Protein AF-A0A9X0R2L8-F1 (afdb_monomer)

Solvent-accessible surface area (backbone atoms only — not comparable to full-atom values): 7986 Å² total; per-residue (Å²): 121,70,70,61,58,50,55,51,51,52,55,55,46,61,72,28,56,92,40,60,66,60,30,54,51,52,57,49,47,54,56,50,53,54,50,47,49,53,52,51,38,51,54,36,39,76,73,71,38,51,72,66,57,28,50,48,56,57,49,54,55,56,55,59,58,67,70,64,57,46,90,87,49,98,59,24,70,59,53,36,49,54,43,48,44,56,46,28,55,52,50,36,53,48,30,54,51,50,41,52,49,28,55,75,71,68,42,58,84,52,38,64,62,40,51,50,49,28,51,54,35,48,55,50,35,50,50,51,62,72,47,41,60,62,53,50,54,52,51,50,60,62,59,71,76,105

Secondary structure (DSSP, 8-state):
-HHHHHHHHHHHHHHHTTSHHHHHHHHHHHHHHHHHHHHHHHHHHHTT--HHHHHHHHHHHHHHHHTT--TT-TTHHHHHHHHHHHHHHHHHHHHHHHHHHHHHTT-GGGHHHHHHHHHHHHHHHHHHHHHHHHHHHHHHHHHHT-

Foldseek 3Di:
DVVVLVVLLVLLLVVCVLVVVVSVVSVVVVVLLVVLLVLQLVVCVVVVNPSVNSNVVSVVVVVVLSVQFDVPDPCRNLSNLVSLLVVLVVLLVVLVVVLVVCVVVVVPVSNVSSVVSNVVSVVVSVVSVVCSVVVVVSSVVVVVVD

Mean predicted aligned error: 5.22 Å

InterPro domains:
  IPR009078 Ferritin-like superfamily [SSF47240] (10-138)
  IPR010287 Protein of unknown function DUF892, YciF-like [PF05974] (12-140)
  IPR012347 Ferritin-like [G3DSA:1.20.1260.10] (1-146)

Radius of gyration: 17.07 Å; Cα contacts (8 Å, |Δi|>4): 75; chains: 1; bounding box: 40×19×55 Å

Sequence (146 aa):
MSSRFSRYRDALLGRMEPYPELHARMREEVRRSQTQQARLEALLSSHGTSPSAAKEAVTSVAGKVAGMVHLSASDEVIKNLLAAIGYKAYEVGSYTALITMAKAAGATGDVQALEQSMREEMEMAEWQLEHLPGIVETFLSRSETK

Nearest PDB structures (foldseek):
  3hiu-assembly1_A  TM=8.397E-01  e=1.061E-03  Xanthomonas campestris pv. campestris
  3hiu-assembly2_D  TM=8.055E-01  e=1.003E-03  Xanthomonas campestris pv. campestris
  8cws-assembly1_A  TM=3.617E-01  e=3.470E+00  synthetic construct

pLDDT: mean 86.45, std 11.87, range [44.56, 98.5]

Structure (mmCIF, N/CA/C/O backbone):
data_AF-A0A9X0R2L8-F1
#
_entry.id   AF-A0A9X0R2L8-F1
#
loop_
_atom_site.group_PDB
_atom_site.id
_atom_site.type_symbol
_atom_site.label_atom_id
_atom_site.label_alt_id
_atom_site.label_comp_id
_atom_site.label_asym_id
_atom_site.label_entity_id
_atom_site.label_seq_id
_atom_site.pdbx_PDB_ins_code
_atom_site.Cartn_x
_atom_site.Cartn_y
_atom_site.Cartn_z
_atom_site.occupancy
_atom_site.B_iso_or_equiv
_atom_site.auth_seq_id
_atom_site.auth_comp_id
_atom_site.auth_asym_id
_atom_site.auth_atom_id
_atom_site.pdbx_PDB_model_num
ATOM 1 N N . MET A 1 1 ? -20.327 -4.164 -11.255 1.00 44.56 1 MET A N 1
ATOM 2 C CA . MET A 1 1 ? -19.124 -3.295 -11.341 1.00 44.56 1 MET A CA 1
ATOM 3 C C . MET A 1 1 ? -17.775 -4.033 -11.274 1.00 44.56 1 MET A C 1
ATOM 5 O O . MET A 1 1 ? -16.815 -3.499 -11.810 1.00 44.56 1 MET A O 1
ATOM 9 N N . SER A 1 2 ? -17.688 -5.271 -10.756 1.00 55.03 2 SER A N 1
ATOM 10 C CA . SER A 1 2 ? -16.440 -6.078 -10.690 1.00 55.03 2 SER A CA 1
ATOM 11 C C . SER A 1 2 ? -15.734 -6.336 -12.047 1.00 55.03 2 SER A C 1
ATOM 13 O O . SER A 1 2 ? -14.509 -6.302 -12.131 1.00 55.03 2 SER A O 1
ATOM 15 N N . SER A 1 3 ? -16.485 -6.488 -13.146 1.00 58.44 3 SER A N 1
ATOM 16 C CA . SER A 1 3 ? -15.939 -6.831 -14.477 1.00 58.44 3 SER A CA 1
ATOM 17 C C . SER A 1 3 ? -15.030 -5.766 -15.117 1.00 58.44 3 SER A C 1
ATOM 19 O O . SER A 1 3 ? -14.168 -6.101 -15.931 1.00 58.44 3 SER A O 1
ATOM 21 N N . ARG A 1 4 ? -15.221 -4.476 -14.806 1.00 59.84 4 ARG A N 1
ATOM 22 C CA . ARG A 1 4 ? -14.461 -3.393 -15.456 1.00 59.84 4 ARG A CA 1
ATOM 23 C C . ARG A 1 4 ? -13.084 -3.214 -14.803 1.00 59.84 4 ARG A C 1
ATOM 25 O O . ARG A 1 4 ? -12.103 -3.073 -15.517 1.00 59.84 4 ARG A O 1
ATOM 32 N N . PHE A 1 5 ? -13.016 -3.342 -13.476 1.00 62.72 5 PHE A N 1
ATOM 33 C CA . PHE A 1 5 ? -11.766 -3.336 -12.709 1.00 62.72 5 PHE A CA 1
ATOM 34 C C . PHE A 1 5 ? -10.881 -4.554 -12.992 1.00 62.72 5 PH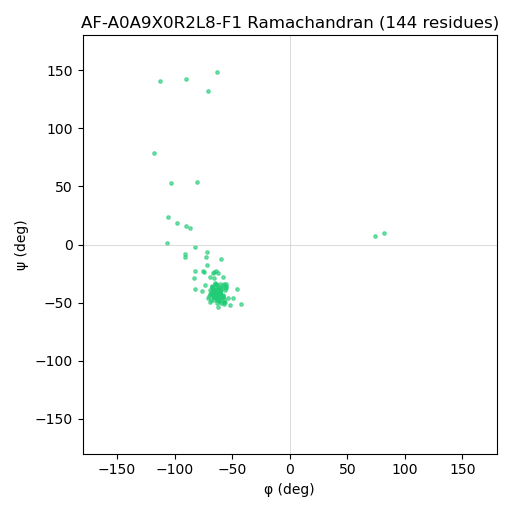E A C 1
ATOM 36 O O . PHE A 1 5 ? -9.672 -4.399 -13.132 1.00 62.72 5 PHE A O 1
ATOM 43 N N . SER A 1 6 ? -11.472 -5.748 -13.139 1.00 67.06 6 SER A N 1
ATOM 44 C CA . SER A 1 6 ? -10.699 -6.942 -13.514 1.00 67.06 6 SER A CA 1
ATOM 45 C C . SER A 1 6 ? -10.058 -6.771 -14.887 1.00 67.06 6 SER A C 1
ATOM 47 O O . SER A 1 6 ? -8.843 -6.834 -14.990 1.00 67.06 6 SER A O 1
ATOM 49 N N . ARG A 1 7 ? -10.850 -6.432 -15.916 1.00 69.12 7 ARG A N 1
ATOM 50 C CA . ARG A 1 7 ? -10.331 -6.227 -17.281 1.00 69.12 7 ARG A CA 1
ATOM 51 C C . ARG A 1 7 ? -9.228 -5.177 -17.348 1.00 69.12 7 ARG A C 1
ATOM 53 O O . ARG A 1 7 ? -8.288 -5.312 -18.120 1.00 69.12 7 ARG A O 1
ATOM 60 N N . TYR A 1 8 ? -9.360 -4.135 -16.541 1.00 72.12 8 TYR A N 1
ATOM 61 C CA . TYR A 1 8 ? -8.383 -3.065 -16.457 1.00 72.12 8 TYR A CA 1
ATOM 62 C C . TYR A 1 8 ? -7.035 -3.526 -15.897 1.00 72.12 8 TYR A C 1
ATOM 64 O O . TYR A 1 8 ? -5.980 -3.268 -16.468 1.00 72.12 8 TYR A O 1
ATOM 72 N N . ARG A 1 9 ? -7.087 -4.257 -14.788 1.00 76.81 9 ARG A N 1
ATOM 73 C CA . ARG A 1 9 ? -5.923 -4.863 -14.149 1.00 76.81 9 ARG A CA 1
ATOM 74 C C . ARG A 1 9 ? -5.260 -5.905 -15.047 1.00 76.81 9 ARG A C 1
ATOM 76 O O . ARG A 1 9 ? -4.040 -5.936 -15.132 1.00 76.81 9 ARG A O 1
ATOM 83 N N . ASP A 1 10 ? -6.055 -6.710 -15.743 1.00 80.12 10 ASP A N 1
ATOM 84 C CA . ASP A 1 10 ? -5.551 -7.730 -16.663 1.00 80.12 10 ASP A CA 1
ATOM 85 C C . ASP A 1 10 ? -4.805 -7.076 -17.843 1.00 80.12 10 ASP A C 1
ATOM 87 O O . ASP A 1 10 ? -3.730 -7.533 -18.225 1.00 80.12 10 ASP A O 1
ATOM 91 N N . ALA A 1 11 ? -5.306 -5.944 -18.353 1.00 80.75 11 ALA A N 1
ATOM 92 C CA . ALA A 1 11 ? -4.611 -5.155 -19.373 1.00 80.75 11 ALA A CA 1
ATOM 93 C C . ALA A 1 11 ? -3.271 -4.582 -18.873 1.00 80.75 11 ALA A C 1
ATOM 95 O O . ALA A 1 11 ? -2.291 -4.570 -19.619 1.00 80.75 11 ALA A O 1
ATOM 96 N N . LEU A 1 12 ? -3.206 -4.136 -17.613 1.00 78.88 12 LEU A N 1
ATOM 97 C CA . LEU A 1 12 ? -1.961 -3.659 -17.003 1.00 78.88 12 LEU A CA 1
ATOM 98 C C . LEU A 1 12 ? -0.933 -4.773 -16.818 1.00 78.88 12 LEU A C 1
ATOM 100 O O . LEU A 1 12 ? 0.232 -4.587 -17.159 1.00 78.88 12 LEU A O 1
ATOM 104 N N . LEU A 1 13 ? -1.369 -5.930 -16.319 1.00 83.25 13 LEU A N 1
ATOM 105 C CA . LEU A 1 13 ? -0.506 -7.095 -16.143 1.00 83.25 13 LEU A CA 1
ATOM 106 C C . LEU A 1 13 ? 0.047 -7.587 -17.486 1.00 83.25 13 LEU A C 1
ATOM 108 O O . LEU A 1 13 ? 1.248 -7.818 -17.591 1.00 83.25 13 LEU A O 1
ATOM 112 N N . GLY A 1 14 ? -0.787 -7.645 -18.531 1.00 83.44 14 GLY A N 1
ATOM 113 C CA . GLY A 1 14 ? -0.349 -8.032 -19.877 1.00 83.44 14 GLY A CA 1
ATOM 114 C C . GLY A 1 14 ? 0.763 -7.133 -20.432 1.00 83.44 14 GLY A C 1
ATOM 115 O O . GLY A 1 14 ? 1.697 -7.603 -21.074 1.00 83.44 14 GLY A O 1
ATOM 116 N N . ARG A 1 15 ? 0.741 -5.834 -20.117 1.00 83.00 15 ARG A N 1
ATOM 117 C CA . ARG A 1 15 ? 1.791 -4.884 -20.535 1.00 83.00 15 ARG A CA 1
ATOM 118 C C . ARG A 1 15 ? 3.115 -5.064 -19.797 1.00 83.00 15 ARG A C 1
ATOM 120 O O . ARG A 1 15 ? 4.149 -4.605 -20.276 1.00 83.00 15 ARG A O 1
ATOM 127 N N . MET A 1 16 ? 3.090 -5.752 -18.660 1.00 87.38 16 MET A N 1
ATOM 128 C CA . MET A 1 16 ? 4.274 -6.085 -17.876 1.00 87.38 16 MET A CA 1
ATOM 129 C C . MET A 1 16 ? 4.882 -7.433 -18.269 1.00 87.38 16 MET A C 1
ATOM 131 O O . MET A 1 16 ? 5.982 -7.711 -17.816 1.00 87.38 16 MET A O 1
ATOM 135 N N . GLU A 1 17 ? 4.247 -8.248 -19.125 1.00 84.31 17 GLU A N 1
ATOM 136 C CA . GLU A 1 17 ? 4.800 -9.533 -19.599 1.00 84.31 17 GLU A CA 1
ATOM 137 C C . GLU A 1 17 ? 6.276 -9.484 -20.030 1.00 84.31 17 GLU A C 1
ATOM 139 O O . GLU A 1 17 ? 7.007 -10.418 -19.693 1.00 84.31 17 GLU A O 1
ATOM 144 N N . PRO A 1 18 ? 6.767 -8.414 -20.690 1.00 88.62 18 PRO A N 1
ATOM 145 C CA . PRO A 1 18 ? 8.178 -8.315 -21.050 1.00 88.62 18 PRO A CA 1
ATOM 146 C C . PRO A 1 18 ? 9.147 -8.068 -19.881 1.00 88.62 18 PRO A C 1
ATOM 148 O O . PRO A 1 18 ? 10.357 -8.077 -20.089 1.00 88.62 18 PRO A O 1
ATOM 151 N N . TYR A 1 19 ? 8.623 -7.832 -18.679 1.00 90.56 19 TYR A N 1
ATOM 152 C CA . TYR A 1 19 ? 9.336 -7.601 -17.425 1.00 90.56 19 TYR A CA 1
ATOM 153 C C . TYR A 1 19 ? 8.940 -8.727 -16.456 1.00 90.56 19 TYR A C 1
ATOM 155 O O . TYR A 1 19 ? 8.058 -8.539 -15.616 1.00 90.56 19 TYR A O 1
ATOM 163 N N . PRO A 1 20 ? 9.519 -9.934 -16.587 1.00 89.50 20 PRO A N 1
ATOM 164 C CA . PRO A 1 20 ? 8.979 -11.149 -15.972 1.00 89.50 20 PRO A CA 1
ATOM 165 C C . PRO A 1 20 ? 8.870 -11.059 -14.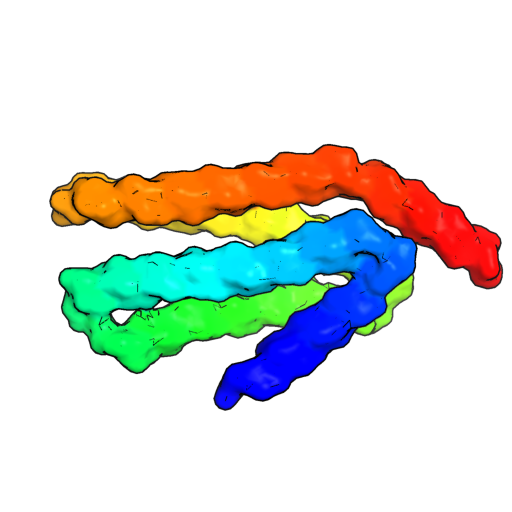447 1.00 89.50 20 PRO A C 1
ATOM 167 O O . PRO A 1 20 ? 7.877 -11.508 -13.870 1.00 89.50 20 PRO A O 1
ATOM 170 N N . GLU A 1 21 ? 9.851 -10.432 -13.803 1.00 90.69 21 GLU A N 1
ATOM 171 C CA . GLU A 1 21 ? 9.880 -10.258 -12.354 1.00 90.69 21 GLU A CA 1
ATOM 172 C C . GLU A 1 21 ? 8.821 -9.256 -11.872 1.00 90.69 21 GLU A C 1
ATOM 174 O O . GLU A 1 21 ? 8.027 -9.567 -10.984 1.00 90.69 21 GLU A O 1
ATOM 179 N N . LEU A 1 22 ? 8.713 -8.103 -12.545 1.00 90.88 22 LEU A N 1
ATOM 180 C CA . LEU A 1 22 ? 7.660 -7.114 -12.300 1.00 90.88 22 LEU A CA 1
ATOM 181 C C . LEU A 1 22 ? 6.268 -7.717 -12.512 1.00 90.88 22 LEU A C 1
ATOM 183 O O . LEU A 1 22 ? 5.381 -7.539 -11.680 1.00 90.88 22 LEU A O 1
ATOM 187 N N . HIS A 1 23 ? 6.071 -8.470 -13.594 1.00 89.69 23 HIS A N 1
ATOM 188 C CA . HIS A 1 23 ? 4.799 -9.121 -13.885 1.00 89.69 23 HIS A CA 1
ATOM 189 C C . HIS A 1 23 ? 4.424 -10.147 -12.810 1.00 89.69 23 HIS A C 1
ATOM 191 O O . HIS A 1 23 ? 3.275 -10.187 -12.365 1.00 89.69 23 HIS A O 1
ATOM 197 N N . ALA A 1 24 ? 5.382 -10.967 -12.367 1.00 91.25 24 ALA A N 1
ATOM 198 C CA . ALA A 1 24 ? 5.165 -11.919 -11.285 1.00 91.25 24 ALA A CA 1
ATOM 199 C C . ALA A 1 24 ? 4.814 -11.209 -9.973 1.00 91.25 24 ALA A C 1
ATOM 201 O O . ALA A 1 24 ? 3.815 -11.563 -9.342 1.00 91.25 24 ALA A O 1
ATOM 202 N N . ARG A 1 25 ? 5.566 -10.164 -9.609 1.00 91.75 25 ARG A N 1
ATOM 203 C CA . ARG A 1 25 ? 5.318 -9.396 -8.388 1.00 91.75 25 ARG A CA 1
ATOM 204 C C . ARG A 1 25 ? 3.959 -8.704 -8.406 1.00 91.75 25 ARG A C 1
ATOM 206 O O . ARG A 1 25 ? 3.249 -8.753 -7.409 1.00 91.75 25 ARG A O 1
ATOM 213 N N . MET A 1 26 ? 3.547 -8.132 -9.536 1.00 88.56 26 MET A N 1
ATOM 214 C CA . MET A 1 26 ? 2.243 -7.469 -9.654 1.00 88.56 26 MET A CA 1
ATOM 215 C C . MET A 1 26 ? 1.069 -8.446 -9.614 1.00 88.56 26 MET A C 1
ATOM 217 O O . MET A 1 26 ? -0.009 -8.088 -9.152 1.00 88.56 26 MET A O 1
ATOM 221 N N . ARG A 1 27 ? 1.238 -9.706 -10.029 1.00 88.25 27 ARG A N 1
ATOM 222 C CA . ARG A 1 27 ? 0.199 -10.721 -9.781 1.00 88.25 27 ARG A CA 1
ATOM 223 C C . ARG A 1 27 ? 0.051 -11.049 -8.299 1.00 88.25 27 ARG A C 1
ATOM 225 O O . ARG A 1 27 ? -1.066 -11.296 -7.848 1.00 88.25 27 ARG A O 1
ATOM 232 N N . GLU A 1 28 ? 1.157 -11.067 -7.564 1.00 89.38 28 GLU A N 1
ATOM 233 C CA . GLU A 1 28 ? 1.122 -11.274 -6.117 1.00 89.38 28 GLU A CA 1
ATOM 234 C C . GLU A 1 28 ? 0.496 -10.077 -5.401 1.00 89.38 28 GLU A C 1
ATOM 236 O O . GLU A 1 28 ? -0.392 -10.246 -4.568 1.00 89.38 28 GLU A O 1
ATOM 241 N N . GLU A 1 29 ? 0.858 -8.866 -5.829 1.00 87.44 29 GLU A N 1
ATOM 242 C CA . GLU A 1 29 ? 0.265 -7.614 -5.363 1.00 87.44 29 GLU A CA 1
ATOM 243 C C . GLU A 1 29 ? -1.259 -7.660 -5.397 1.00 87.44 29 GLU A C 1
ATOM 245 O O . GLU A 1 29 ? -1.935 -7.334 -4.428 1.00 87.44 29 GLU A O 1
ATOM 250 N N . VAL A 1 30 ? -1.813 -8.153 -6.500 1.00 86.38 30 VAL A N 1
ATOM 251 C CA . VAL A 1 30 ? -3.254 -8.264 -6.684 1.00 86.38 30 VAL A CA 1
ATOM 252 C C . VAL A 1 30 ? -3.917 -9.162 -5.639 1.00 86.38 30 VAL A C 1
ATOM 254 O O . VAL A 1 30 ? -4.996 -8.822 -5.146 1.00 86.38 30 VAL A O 1
ATOM 257 N N . ARG A 1 31 ? -3.301 -10.297 -5.289 1.00 88.62 31 ARG A N 1
ATOM 258 C CA . ARG A 1 31 ? -3.828 -11.188 -4.242 1.00 88.62 31 ARG A CA 1
ATOM 259 C C . ARG A 1 31 ? -3.712 -10.560 -2.862 1.00 88.62 31 ARG A C 1
ATOM 261 O O . ARG A 1 31 ? -4.628 -10.666 -2.043 1.00 88.62 31 ARG A O 1
ATOM 268 N N . ARG A 1 32 ? -2.605 -9.872 -2.617 1.00 90.81 32 ARG A N 1
ATOM 269 C CA . ARG A 1 32 ? -2.363 -9.151 -1.376 1.00 90.81 32 ARG A CA 1
ATOM 270 C C . ARG A 1 32 ? -3.371 -8.022 -1.164 1.00 90.81 32 ARG A C 1
ATOM 272 O O . ARG A 1 32 ? -4.006 -7.992 -0.115 1.00 90.81 32 ARG A O 1
ATOM 279 N N . SER A 1 33 ? -3.626 -7.179 -2.169 1.00 88.31 33 SER A N 1
ATOM 280 C CA . SER A 1 33 ? -4.636 -6.113 -2.074 1.00 88.31 33 SER A CA 1
ATOM 281 C C . SER A 1 33 ? -6.038 -6.678 -1.815 1.00 88.31 33 SER A C 1
ATOM 283 O O . SER A 1 33 ? -6.802 -6.101 -1.048 1.00 88.31 33 SER A O 1
ATOM 285 N N . GLN A 1 34 ? -6.384 -7.834 -2.399 1.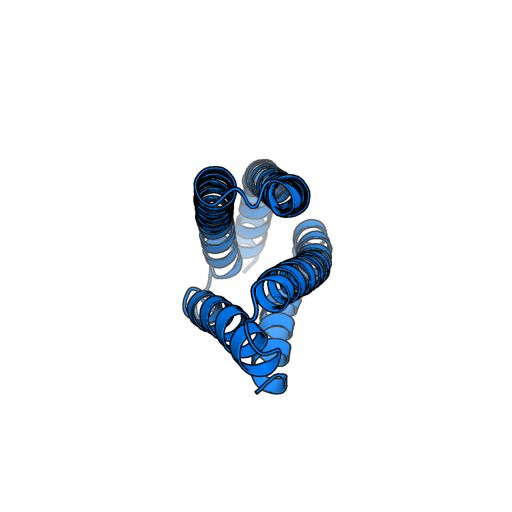00 89.00 34 GLN A N 1
ATOM 286 C CA . GLN A 1 34 ? -7.652 -8.522 -2.109 1.00 89.00 34 GLN A CA 1
ATOM 287 C C . GLN A 1 34 ? -7.733 -8.998 -0.651 1.00 89.00 34 GLN A C 1
ATOM 289 O O . GLN A 1 34 ? -8.780 -8.881 -0.015 1.00 89.00 34 GLN A O 1
ATOM 294 N N . THR A 1 35 ? -6.623 -9.499 -0.108 1.00 92.75 35 THR A N 1
ATOM 295 C CA . THR A 1 35 ? -6.525 -9.937 1.291 1.00 92.75 35 THR A CA 1
ATOM 296 C C . THR A 1 35 ? -6.653 -8.752 2.251 1.00 92.75 35 THR A C 1
ATOM 298 O O . THR A 1 35 ? -7.393 -8.826 3.232 1.00 92.75 35 THR A O 1
ATOM 301 N N . GLN A 1 36 ? -6.004 -7.627 1.949 1.00 93.81 36 GLN A N 1
ATOM 302 C CA . GLN A 1 36 ? -6.129 -6.402 2.740 1.00 93.81 36 GLN A CA 1
ATOM 303 C C . GLN A 1 36 ? -7.523 -5.780 2.654 1.00 93.81 36 GLN A C 1
ATOM 305 O O . GLN A 1 36 ? -8.043 -5.324 3.671 1.00 93.81 36 GLN A O 1
ATOM 310 N N . GLN A 1 37 ? -8.159 -5.807 1.479 1.00 90.88 37 GLN A N 1
ATOM 311 C CA . GLN A 1 37 ? -9.561 -5.420 1.328 1.00 90.88 37 GLN A CA 1
ATOM 312 C C . GLN A 1 37 ? -10.454 -6.243 2.264 1.00 90.88 37 GLN A C 1
ATOM 314 O O . GLN A 1 37 ? -11.229 -5.661 3.015 1.00 90.88 37 GLN A O 1
ATOM 319 N N . ALA A 1 38 ? -10.314 -7.572 2.274 1.00 91.12 38 ALA A N 1
ATOM 320 C CA . ALA A 1 38 ? -11.097 -8.429 3.163 1.00 91.12 38 ALA A CA 1
ATOM 321 C C . ALA A 1 38 ? -10.840 -8.114 4.650 1.00 91.12 38 ALA A C 1
ATOM 323 O O . ALA A 1 38 ? -11.774 -8.097 5.452 1.00 91.12 38 ALA A O 1
ATOM 324 N N . ARG A 1 39 ? -9.588 -7.804 5.015 1.00 94.81 39 ARG A N 1
ATOM 325 C CA . ARG A 1 39 ? -9.207 -7.373 6.369 1.00 94.81 39 ARG A CA 1
ATOM 326 C C . ARG A 1 39 ? -9.912 -6.069 6.761 1.00 94.81 39 ARG A C 1
ATOM 328 O O . ARG A 1 39 ? -10.507 -6.002 7.830 1.00 94.81 39 ARG A O 1
ATOM 335 N N . LEU A 1 40 ? -9.902 -5.061 5.888 1.00 93.94 40 LEU A N 1
ATOM 336 C CA . LEU A 1 40 ? -10.591 -3.786 6.116 1.00 93.94 40 LEU A CA 1
ATOM 337 C C . LEU A 1 40 ? -12.116 -3.949 6.178 1.00 93.94 40 LEU A C 1
ATOM 339 O O . LEU A 1 40 ? -12.753 -3.355 7.041 1.00 93.94 40 LEU A O 1
ATOM 343 N N . GLU A 1 41 ? -12.705 -4.769 5.306 1.00 91.75 41 GLU A N 1
ATOM 344 C CA . GLU A 1 41 ? -14.142 -5.070 5.331 1.00 91.75 41 GLU A CA 1
ATOM 345 C C . GLU A 1 41 ? -14.556 -5.735 6.653 1.00 91.75 41 GLU A C 1
ATOM 347 O O . GLU A 1 41 ? -15.592 -5.376 7.220 1.00 91.75 41 GLU A O 1
ATOM 352 N N . ALA A 1 42 ? -13.735 -6.651 7.177 1.00 91.94 42 ALA A N 1
ATOM 353 C CA . ALA A 1 42 ? -13.965 -7.287 8.471 1.00 91.94 42 ALA A CA 1
ATOM 354 C C . ALA A 1 42 ? -13.900 -6.279 9.631 1.00 91.94 42 ALA A C 1
ATOM 356 O O . ALA A 1 42 ? -14.811 -6.263 10.458 1.00 91.94 42 ALA A O 1
ATOM 357 N N . LEU A 1 43 ? -12.887 -5.402 9.650 1.00 94.00 43 LEU A N 1
ATOM 358 C CA . LEU A 1 43 ? -12.754 -4.345 10.662 1.00 94.00 43 LEU A CA 1
ATOM 359 C C . LEU A 1 43 ? -13.934 -3.362 10.614 1.00 94.00 43 LEU A C 1
ATOM 361 O O . LEU A 1 43 ? -14.548 -3.054 11.630 1.00 94.00 43 LEU A O 1
ATOM 365 N N . LEU A 1 44 ? -14.320 -2.895 9.425 1.00 91.31 44 LEU A N 1
ATOM 366 C CA . LEU A 1 44 ? -15.475 -2.004 9.279 1.00 91.31 44 LEU A CA 1
ATOM 367 C C . LEU A 1 44 ? -16.765 -2.672 9.773 1.00 91.31 44 LEU A C 1
ATOM 369 O O . LEU A 1 44 ? -17.567 -2.035 10.461 1.00 91.31 44 LEU A O 1
ATOM 373 N N . SER A 1 45 ? -16.941 -3.958 9.460 1.00 90.56 45 SER A N 1
ATOM 374 C CA . SER A 1 45 ? -18.103 -4.735 9.898 1.00 90.56 45 SER A CA 1
ATOM 375 C C . SER A 1 45 ? -18.142 -4.914 1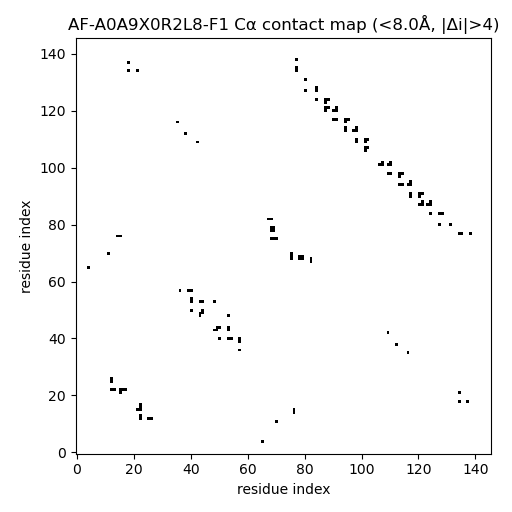1.419 1.00 90.56 45 SER A C 1
ATOM 377 O O . SER A 1 45 ? -19.217 -4.802 12.007 1.00 90.56 45 SER A O 1
ATOM 379 N N . SER A 1 46 ? -16.997 -5.129 12.082 1.00 91.62 46 SER A N 1
ATOM 380 C CA . SER A 1 46 ? -16.945 -5.229 13.550 1.00 91.62 46 SER A CA 1
ATOM 381 C C . SER A 1 46 ? -17.285 -3.916 14.256 1.00 91.62 46 SER A C 1
ATOM 383 O O . SER A 1 46 ? -17.778 -3.945 15.379 1.00 91.62 46 SER A O 1
ATOM 385 N N . HIS A 1 47 ? -17.103 -2.776 13.583 1.00 90.38 47 HIS A N 1
ATOM 386 C CA . HIS A 1 47 ? -17.506 -1.448 14.069 1.00 90.38 47 HIS A CA 1
ATOM 387 C C . HIS A 1 47 ? -18.933 -1.044 13.671 1.00 90.38 47 HIS A C 1
ATOM 389 O O . HIS A 1 47 ? -19.299 0.127 13.754 1.00 90.38 47 HIS A O 1
ATOM 395 N N . GLY A 1 48 ? -19.763 -1.996 13.233 1.00 88.50 48 GLY A N 1
ATOM 396 C CA . GLY A 1 48 ? -21.178 -1.756 12.928 1.00 88.50 48 GLY A CA 1
ATOM 397 C C . GLY A 1 48 ? -21.443 -1.146 11.549 1.00 88.50 48 GLY A C 1
ATOM 398 O O . GLY A 1 48 ? -22.581 -0.776 11.254 1.00 88.50 48 GLY A O 1
ATOM 399 N N . THR A 1 49 ? -20.431 -1.066 10.678 1.00 88.19 49 THR A N 1
ATOM 400 C CA . THR A 1 49 ? -20.648 -0.723 9.265 1.00 88.19 49 THR A CA 1
ATOM 401 C C . THR A 1 49 ? -21.344 -1.894 8.577 1.00 88.19 49 THR A C 1
ATOM 403 O O . THR A 1 49 ? -20.922 -3.041 8.715 1.00 88.19 49 THR A O 1
ATOM 406 N N . SER A 1 50 ? -22.407 -1.640 7.808 1.00 86.44 50 SER A N 1
ATOM 407 C CA . SER A 1 50 ? -23.056 -2.721 7.060 1.00 86.44 50 SER A CA 1
ATOM 408 C C . SER A 1 50 ? -22.095 -3.318 6.016 1.00 86.44 50 SER A C 1
ATOM 410 O O . SER A 1 50 ? -21.286 -2.580 5.443 1.00 86.44 50 SER A O 1
ATOM 412 N N . PRO A 1 51 ? -22.192 -4.621 5.685 1.00 82.50 51 PRO A N 1
ATOM 413 C CA . PRO A 1 51 ? -21.305 -5.242 4.696 1.00 82.50 51 PRO A CA 1
ATOM 414 C C . PRO A 1 51 ? -21.315 -4.536 3.331 1.00 82.50 51 PRO A C 1
ATOM 416 O O . PRO A 1 51 ? -20.289 -4.459 2.656 1.00 82.50 51 PRO A O 1
ATOM 419 N N . SER A 1 52 ? -22.463 -3.985 2.921 1.00 82.81 52 SER A N 1
ATOM 420 C CA . SER A 1 52 ? -22.583 -3.219 1.678 1.00 82.81 52 SER A CA 1
ATOM 421 C C . SER A 1 52 ? -21.860 -1.876 1.756 1.00 82.81 52 SER A C 1
ATOM 423 O O . SER A 1 52 ? -21.117 -1.549 0.837 1.00 82.81 52 SER A O 1
ATOM 425 N N . ALA A 1 53 ? -22.015 -1.136 2.858 1.00 81.31 53 ALA A N 1
ATOM 426 C CA . ALA A 1 53 ? -21.332 0.139 3.057 1.00 81.31 53 ALA A CA 1
ATOM 427 C C . ALA A 1 53 ? -19.812 -0.049 3.190 1.00 81.31 53 ALA A C 1
ATOM 429 O O . ALA A 1 53 ? -19.047 0.723 2.616 1.00 81.31 53 ALA A O 1
ATOM 430 N N . ALA A 1 54 ? -19.366 -1.113 3.866 1.00 81.12 54 ALA A N 1
ATOM 431 C CA . ALA A 1 54 ? -17.951 -1.465 3.957 1.00 81.12 54 ALA A CA 1
ATOM 432 C C . ALA A 1 54 ? -17.365 -1.755 2.566 1.00 81.12 54 ALA A C 1
ATOM 434 O O . ALA A 1 54 ? -16.350 -1.179 2.171 1.00 81.12 54 ALA A O 1
ATOM 435 N N . LYS A 1 55 ? -18.060 -2.580 1.776 1.00 82.62 55 LYS A N 1
ATOM 436 C CA . LYS A 1 55 ? -17.656 -2.906 0.407 1.00 82.62 55 LYS A CA 1
ATOM 437 C C . LYS A 1 55 ? -17.633 -1.681 -0.506 1.00 82.62 55 LYS A C 1
ATOM 439 O O . LYS A 1 55 ? -16.723 -1.544 -1.325 1.00 82.62 55 LYS A O 1
ATOM 444 N N . GLU A 1 56 ? -18.617 -0.793 -0.392 1.00 83.06 56 GLU A N 1
ATOM 445 C CA . GLU A 1 56 ? -18.665 0.464 -1.144 1.00 83.06 56 GLU A CA 1
ATOM 446 C C . GLU A 1 56 ? -17.509 1.393 -0.770 1.00 83.06 56 GLU A C 1
ATOM 448 O O . GLU A 1 56 ? -16.831 1.899 -1.669 1.00 83.06 56 GLU A O 1
ATOM 453 N N . ALA A 1 57 ? -17.224 1.555 0.527 1.00 77.25 57 ALA A N 1
ATOM 454 C CA . ALA A 1 57 ? -16.107 2.356 1.013 1.00 77.25 57 ALA A CA 1
ATOM 455 C C . ALA A 1 57 ? -14.778 1.867 0.422 1.00 77.25 57 ALA A C 1
ATOM 457 O O . ALA A 1 57 ? -14.062 2.654 -0.203 1.00 77.25 57 ALA A O 1
ATOM 458 N N . VAL A 1 58 ? -14.494 0.562 0.508 1.00 75.25 58 VAL A N 1
ATOM 459 C CA . VAL A 1 58 ? -13.265 -0.017 -0.056 1.00 75.25 58 VAL A CA 1
ATOM 460 C C . VAL A 1 58 ? -13.222 0.116 -1.582 1.00 75.25 58 VAL A C 1
ATOM 462 O O . VAL A 1 58 ? -12.213 0.540 -2.151 1.00 75.25 58 VAL A O 1
ATOM 465 N N . THR A 1 59 ? -14.333 -0.165 -2.269 1.00 75.44 59 THR A N 1
ATOM 466 C CA . THR A 1 59 ? -14.403 -0.064 -3.737 1.00 75.44 59 THR A CA 1
ATOM 467 C C . THR A 1 59 ? -14.177 1.372 -4.227 1.00 75.44 59 THR A C 1
ATOM 469 O O . THR A 1 59 ? -13.570 1.577 -5.280 1.00 75.44 59 THR A O 1
ATOM 472 N N . SER A 1 60 ? -14.636 2.380 -3.478 1.00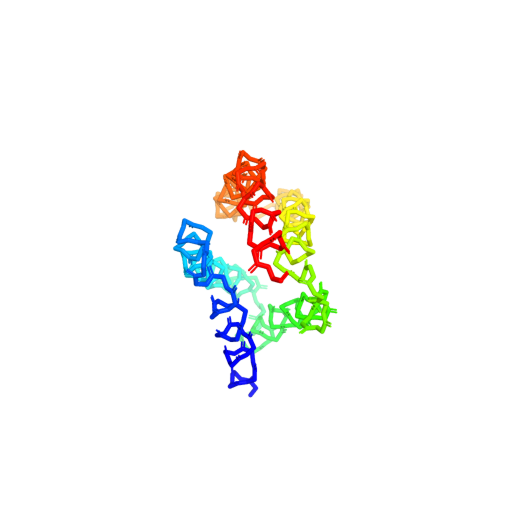 73.56 60 SER A N 1
ATOM 473 C CA . SER A 1 60 ? -14.487 3.794 -3.845 1.00 73.56 60 SER A CA 1
ATOM 474 C C . SER A 1 60 ? -13.023 4.249 -3.890 1.00 73.56 60 SER A C 1
ATOM 476 O O . SER A 1 60 ? -12.648 5.030 -4.767 1.00 73.56 60 SER A O 1
ATOM 478 N N . VAL A 1 61 ? -12.182 3.717 -2.996 1.00 69.06 61 VAL A N 1
ATOM 479 C CA . VAL A 1 61 ? -10.742 4.004 -2.949 1.00 69.06 61 VAL A CA 1
ATOM 480 C C . VAL A 1 61 ? -10.051 3.388 -4.162 1.00 69.06 61 VAL A C 1
ATOM 482 O O . VAL A 1 61 ? -9.391 4.110 -4.909 1.00 69.06 61 VAL A O 1
ATOM 485 N N . ALA A 1 62 ? -10.306 2.106 -4.446 1.00 66.81 62 ALA A N 1
ATOM 486 C CA . ALA A 1 62 ? -9.794 1.435 -5.645 1.00 66.81 62 ALA A CA 1
ATOM 487 C C . ALA A 1 62 ? -10.188 2.178 -6.942 1.00 66.81 62 ALA A C 1
ATOM 489 O O . ALA A 1 62 ? -9.375 2.318 -7.859 1.00 66.81 62 ALA A O 1
ATOM 490 N N . GLY A 1 63 ? -11.411 2.727 -6.974 1.00 62.66 63 GLY A N 1
ATOM 491 C CA . GLY A 1 63 ? -11.935 3.668 -7.974 1.00 62.66 63 GLY A CA 1
ATOM 492 C C . GLY A 1 63 ? -10.954 4.765 -8.387 1.00 62.66 63 GLY A C 1
ATOM 493 O O . GLY A 1 63 ? -10.707 4.977 -9.574 1.00 62.66 63 GLY A O 1
ATOM 494 N N . LYS A 1 64 ? -10.391 5.455 -7.393 1.00 60.88 64 LYS A N 1
ATOM 495 C CA . LYS A 1 64 ? -9.501 6.609 -7.582 1.00 60.88 64 LYS A CA 1
ATOM 496 C C . LYS A 1 64 ? -8.117 6.194 -8.079 1.00 60.88 64 LYS A C 1
ATOM 498 O O . LYS A 1 64 ? -7.545 6.889 -8.911 1.00 60.88 64 LYS A O 1
ATOM 503 N N . VAL A 1 65 ? -7.624 5.035 -7.640 1.00 63.81 65 VAL A N 1
ATOM 504 C CA . VAL A 1 65 ? -6.331 4.474 -8.072 1.00 63.81 65 VAL A CA 1
ATOM 505 C C . VAL A 1 65 ? -6.328 4.143 -9.554 1.00 63.81 65 VAL A C 1
ATOM 507 O O . VAL A 1 65 ? -5.382 4.483 -10.259 1.00 63.81 65 VAL A O 1
ATOM 510 N N . ALA A 1 66 ? -7.411 3.544 -10.058 1.00 61.00 66 ALA A N 1
ATOM 511 C CA . ALA A 1 66 ? -7.527 3.249 -11.483 1.00 61.00 66 ALA A CA 1
ATOM 512 C C . ALA A 1 66 ? -7.409 4.507 -12.361 1.00 61.00 66 ALA A C 1
ATOM 514 O O . ALA A 1 66 ? -6.933 4.407 -13.487 1.00 61.00 66 ALA A O 1
ATOM 515 N N . GLY A 1 67 ? -7.784 5.684 -11.848 1.00 58.62 67 GLY A N 1
ATOM 516 C CA . GLY A 1 67 ? -7.649 6.962 -12.550 1.00 58.62 67 GLY A CA 1
ATOM 517 C C . GLY A 1 67 ? -6.216 7.497 -12.675 1.00 58.62 67 GLY A C 1
ATOM 518 O O . GLY A 1 67 ? -6.007 8.438 -13.433 1.00 58.62 67 GLY A O 1
ATOM 519 N N . MET A 1 68 ? -5.233 6.918 -11.976 1.00 60.19 68 MET A N 1
ATOM 520 C CA . MET A 1 68 ? -3.832 7.385 -11.941 1.00 60.19 68 MET A CA 1
ATOM 521 C C . MET A 1 68 ? -2.890 6.628 -12.894 1.00 60.19 68 MET A C 1
ATOM 523 O O . MET A 1 68 ? -1.677 6.637 -12.722 1.00 60.19 68 MET A O 1
ATOM 527 N N . VAL A 1 69 ? -3.428 5.932 -13.889 1.00 68.25 69 VAL A N 1
ATOM 528 C CA . VAL A 1 69 ? -2.677 4.985 -14.725 1.00 68.25 69 VAL A CA 1
ATOM 529 C C . VAL A 1 69 ? -2.567 5.499 -16.161 1.00 68.25 69 VAL A C 1
ATOM 531 O O . VAL A 1 69 ? -3.524 6.011 -16.742 1.00 68.25 69 VAL A O 1
ATOM 534 N N . HIS A 1 70 ? -1.402 5.304 -16.771 1.00 77.19 70 HIS A N 1
ATOM 535 C CA . HIS A 1 70 ? -0.988 5.964 -18.007 1.00 77.19 70 HIS A CA 1
ATOM 536 C C . HIS A 1 70 ? -1.080 5.070 -19.257 1.00 77.19 70 HIS A 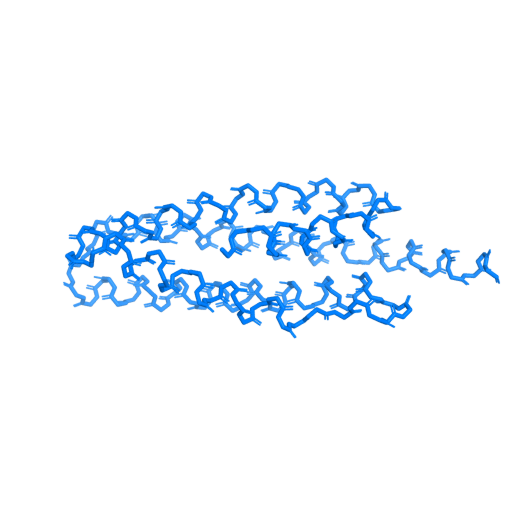C 1
ATOM 538 O O . HIS A 1 70 ? -0.122 4.970 -20.015 1.00 77.19 70 HIS A O 1
ATOM 544 N N . LEU A 1 71 ? -2.237 4.446 -19.514 1.00 68.50 71 LEU A N 1
ATOM 545 C CA . LEU A 1 71 ? -2.410 3.422 -20.566 1.00 68.50 71 LEU A CA 1
ATOM 546 C C . LEU A 1 71 ? -2.106 3.855 -22.024 1.00 68.50 71 LEU A C 1
ATOM 548 O O . LEU A 1 71 ? -2.086 3.009 -22.922 1.00 68.50 71 LEU A O 1
ATOM 552 N N . SER A 1 72 ? -1.950 5.146 -22.307 1.00 70.81 72 SER A N 1
ATOM 553 C CA . SER A 1 72 ? -1.683 5.670 -23.656 1.00 70.81 72 SER A CA 1
ATOM 554 C C . SER A 1 72 ? -0.244 6.150 -23.856 1.00 70.81 72 SER A C 1
ATOM 556 O O . SER A 1 72 ? 0.075 6.678 -24.920 1.00 70.81 72 SER A O 1
ATOM 558 N N . ALA A 1 73 ? 0.615 6.026 -22.843 1.00 74.62 73 ALA A N 1
ATOM 559 C CA . ALA A 1 73 ? 1.979 6.532 -22.897 1.00 74.62 73 ALA A CA 1
ATOM 560 C C . ALA A 1 73 ? 2.949 5.473 -23.451 1.00 74.62 73 ALA A C 1
ATOM 562 O O . ALA A 1 73 ? 2.836 4.291 -23.141 1.00 74.62 73 ALA A O 1
ATOM 563 N N . SER A 1 74 ? 3.933 5.884 -24.255 1.00 76.00 74 SER A N 1
ATOM 564 C CA . SER A 1 74 ? 4.969 4.971 -24.771 1.00 76.00 74 SER A CA 1
ATOM 565 C C . SER A 1 74 ? 5.884 4.420 -23.669 1.00 76.00 74 SER A C 1
ATOM 567 O O . SER A 1 74 ? 6.472 3.356 -23.828 1.00 76.00 74 SER A O 1
ATOM 569 N N . ASP A 1 75 ? 5.980 5.143 -22.556 1.00 82.25 75 ASP A N 1
ATOM 570 C CA . ASP A 1 75 ? 6.719 4.849 -21.326 1.00 82.25 75 ASP A CA 1
ATOM 571 C C . ASP A 1 75 ? 5.787 4.421 -20.176 1.00 82.25 75 ASP A C 1
ATOM 573 O O . ASP A 1 75 ? 6.115 4.559 -18.995 1.00 82.25 75 ASP A O 1
ATOM 577 N N . GLU A 1 76 ? 4.599 3.909 -20.508 1.00 86.75 76 GLU A N 1
ATOM 578 C CA . GLU A 1 76 ? 3.556 3.592 -19.532 1.00 86.75 76 GLU A CA 1
ATOM 579 C C . GLU A 1 76 ? 3.999 2.650 -18.412 1.00 86.75 76 GLU A C 1
ATOM 581 O O . GLU A 1 76 ? 3.560 2.827 -17.282 1.00 86.75 76 GLU A O 1
ATOM 586 N N . VAL A 1 77 ? 4.873 1.672 -18.684 1.00 88.81 77 VAL A N 1
ATOM 587 C CA . VAL A 1 77 ? 5.338 0.717 -17.664 1.00 88.81 77 VAL A CA 1
ATOM 588 C C . VAL A 1 77 ? 6.099 1.451 -16.565 1.00 88.81 77 VAL A C 1
ATOM 590 O O . VAL A 1 77 ? 5.844 1.215 -15.385 1.00 88.81 77 VAL A O 1
ATOM 593 N N . ILE A 1 78 ? 6.963 2.395 -16.944 1.00 91.12 78 ILE A N 1
ATOM 594 C CA . ILE A 1 78 ? 7.731 3.202 -15.996 1.00 91.12 78 ILE A CA 1
ATOM 595 C C . ILE A 1 78 ? 6.801 4.142 -15.234 1.00 91.12 78 ILE A C 1
ATOM 597 O O . ILE A 1 78 ? 6.831 4.176 -14.008 1.00 91.12 78 ILE A O 1
ATOM 601 N N . LYS A 1 79 ? 5.909 4.853 -15.932 1.00 90.12 79 LYS A N 1
ATOM 602 C CA . LYS A 1 79 ? 4.954 5.765 -15.284 1.00 90.12 79 LYS A CA 1
ATOM 603 C C . LYS A 1 79 ? 4.017 5.049 -14.314 1.00 90.12 79 LYS A C 1
ATOM 605 O O . LYS A 1 79 ? 3.780 5.547 -13.219 1.00 90.12 79 LYS A O 1
ATOM 610 N N . ASN A 1 80 ? 3.516 3.874 -14.686 1.00 87.06 80 ASN A N 1
ATOM 611 C CA . ASN A 1 80 ? 2.658 3.067 -13.823 1.00 87.06 80 ASN A CA 1
ATOM 612 C C . ASN A 1 80 ? 3.426 2.529 -12.611 1.00 87.06 80 ASN A C 1
ATOM 614 O O . ASN A 1 80 ? 2.863 2.493 -11.522 1.00 87.06 80 ASN A O 1
ATOM 618 N N . LEU A 1 81 ? 4.701 2.154 -12.768 1.00 89.81 81 LEU A N 1
ATOM 619 C CA . LEU A 1 81 ? 5.546 1.751 -11.643 1.00 89.81 81 LEU A CA 1
ATOM 620 C C . LEU A 1 81 ? 5.810 2.921 -10.683 1.00 89.81 81 LEU A C 1
ATOM 622 O O . LEU A 1 81 ? 5.658 2.756 -9.477 1.00 89.81 81 LEU A O 1
ATOM 626 N N . LEU A 1 82 ? 6.122 4.114 -11.197 1.00 91.06 82 LEU A N 1
ATOM 627 C CA . LEU A 1 82 ? 6.294 5.320 -10.377 1.00 91.06 82 LEU A CA 1
ATOM 628 C C . LEU A 1 82 ? 5.005 5.696 -9.633 1.00 91.06 82 LEU A C 1
ATOM 630 O O . LEU A 1 82 ? 5.042 5.995 -8.439 1.00 91.06 82 LEU A O 1
ATOM 634 N N . ALA A 1 83 ? 3.859 5.636 -10.318 1.00 88.00 83 ALA A N 1
ATOM 635 C CA . ALA A 1 83 ? 2.556 5.847 -9.698 1.00 88.00 83 ALA A CA 1
ATOM 636 C C . ALA A 1 83 ? 2.277 4.799 -8.609 1.00 88.00 83 ALA A C 1
ATOM 638 O O . ALA A 1 83 ? 1.793 5.150 -7.534 1.00 88.00 83 ALA A O 1
ATOM 639 N N . ALA A 1 84 ? 2.628 3.531 -8.850 1.00 87.06 84 ALA A N 1
ATOM 640 C CA . ALA A 1 84 ? 2.480 2.464 -7.868 1.00 87.06 84 ALA A CA 1
ATOM 641 C C . ALA A 1 84 ? 3.349 2.707 -6.624 1.00 87.06 84 ALA A C 1
ATOM 643 O O . ALA A 1 84 ? 2.826 2.602 -5.521 1.00 87.06 84 ALA A O 1
ATOM 644 N N . ILE A 1 85 ? 4.615 3.111 -6.784 1.00 91.50 85 ILE A N 1
ATOM 645 C CA . ILE A 1 85 ? 5.510 3.467 -5.666 1.00 91.50 85 ILE A CA 1
ATOM 646 C C . ILE A 1 85 ? 4.914 4.605 -4.830 1.00 91.50 85 ILE A C 1
ATOM 648 O O . ILE A 1 85 ? 4.811 4.501 -3.607 1.00 91.50 85 ILE A O 1
ATOM 652 N N . GLY A 1 86 ? 4.468 5.685 -5.481 1.00 91.31 86 GLY A N 1
ATOM 653 C CA . GLY A 1 86 ? 3.817 6.802 -4.789 1.00 91.31 86 GLY A CA 1
ATOM 654 C C . GLY A 1 86 ? 2.543 6.372 -4.058 1.00 91.31 86 GLY A C 1
ATOM 655 O O . GLY A 1 86 ? 2.273 6.821 -2.943 1.00 91.31 86 GLY A O 1
ATOM 656 N N . TYR A 1 87 ? 1.783 5.450 -4.650 1.00 88.44 87 TYR A N 1
ATOM 657 C CA . TYR A 1 87 ? 0.590 4.899 -4.026 1.00 88.44 87 TYR A CA 1
ATOM 658 C C . TYR A 1 87 ? 0.915 4.049 -2.789 1.00 88.44 87 TYR A C 1
ATOM 660 O O . TYR A 1 87 ? 0.217 4.175 -1.787 1.00 88.44 87 TYR A O 1
ATOM 668 N N . LYS A 1 88 ? 2.024 3.295 -2.776 1.00 91.62 88 LYS A N 1
ATOM 669 C CA . LYS A 1 88 ? 2.462 2.579 -1.567 1.00 91.62 88 LYS A CA 1
ATOM 670 C C . LYS A 1 88 ? 2.757 3.517 -0.402 1.00 91.62 88 LYS A C 1
ATOM 672 O O . LYS A 1 88 ? 2.338 3.247 0.721 1.00 91.62 88 LYS A O 1
ATOM 677 N N . ALA A 1 89 ? 3.385 4.664 -0.660 1.00 93.62 89 ALA A N 1
ATOM 678 C CA . ALA A 1 89 ? 3.587 5.681 0.374 1.00 93.62 89 ALA A CA 1
ATOM 679 C C . ALA A 1 89 ? 2.252 6.229 0.919 1.00 93.62 89 ALA A C 1
ATOM 681 O O . ALA A 1 89 ? 2.098 6.413 2.129 1.00 93.62 89 ALA A O 1
ATOM 682 N N . TYR A 1 90 ? 1.265 6.442 0.042 1.00 93.12 90 TYR A N 1
ATOM 683 C CA . TYR A 1 90 ? -0.087 6.830 0.451 1.00 93.12 90 TYR A CA 1
ATOM 684 C C . TYR A 1 90 ? -0.766 5.758 1.319 1.00 93.12 90 TYR A C 1
ATOM 686 O O . TYR A 1 90 ? -1.385 6.092 2.333 1.00 93.12 90 TYR A O 1
ATOM 694 N N . GLU A 1 91 ? -0.637 4.479 0.966 1.00 92.88 91 GLU A N 1
ATOM 695 C CA . GLU A 1 91 ? -1.206 3.368 1.736 1.00 92.88 91 GLU A CA 1
ATOM 696 C C . GLU A 1 91 ? -0.551 3.240 3.118 1.00 92.88 91 GLU A C 1
ATOM 698 O O . GLU A 1 91 ? -1.261 3.150 4.121 1.00 92.88 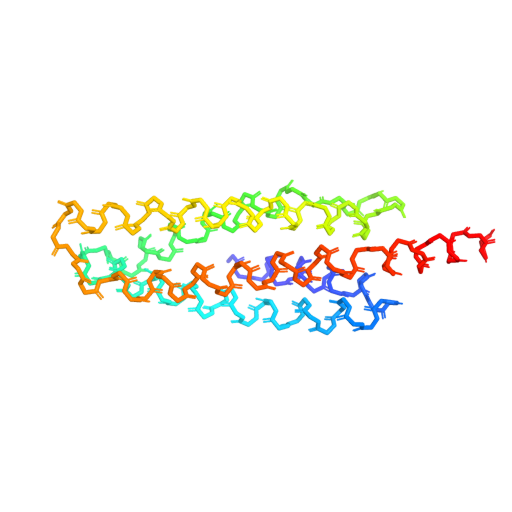91 GLU A O 1
ATOM 703 N N . VAL A 1 92 ? 0.779 3.351 3.211 1.00 96.56 92 VAL A N 1
ATOM 704 C CA . VAL A 1 92 ? 1.498 3.383 4.499 1.00 96.56 92 VAL A CA 1
ATOM 705 C C . VAL A 1 92 ? 1.022 4.548 5.374 1.00 96.56 92 VAL A C 1
ATOM 707 O O . VAL A 1 92 ? 0.733 4.358 6.560 1.00 96.56 92 VAL A O 1
ATOM 710 N N . GLY A 1 93 ? 0.869 5.747 4.801 1.00 96.94 93 GLY A N 1
ATOM 711 C CA . GLY A 1 93 ? 0.324 6.905 5.517 1.00 96.94 93 GLY A CA 1
ATOM 712 C C . GLY A 1 93 ? -1.119 6.683 5.986 1.00 96.94 93 GLY A C 1
ATOM 713 O O . GLY A 1 93 ? -1.473 7.022 7.117 1.00 96.94 93 GLY A O 1
ATOM 714 N N . SER A 1 94 ? -1.937 6.043 5.150 1.00 95.44 94 SER A N 1
ATOM 715 C CA . SER A 1 94 ? -3.330 5.713 5.463 1.00 95.44 94 SER A CA 1
ATOM 716 C C . SER A 1 94 ? -3.433 4.704 6.609 1.00 95.44 94 SER A C 1
ATOM 718 O O . SER A 1 94 ? -4.198 4.923 7.548 1.00 95.44 94 SER A O 1
ATOM 720 N N . TYR A 1 95 ? -2.626 3.639 6.596 1.00 97.81 95 TYR A N 1
ATOM 721 C CA . TYR A 1 95 ? -2.574 2.680 7.702 1.00 97.81 95 TYR A CA 1
ATOM 722 C C . TYR A 1 95 ? -2.042 3.306 8.988 1.00 97.81 95 TYR A C 1
ATOM 724 O O . TYR A 1 95 ? -2.599 3.058 10.055 1.00 97.81 95 TYR A O 1
ATOM 732 N N . THR A 1 96 ? -1.041 4.181 8.898 1.00 98.38 96 THR A N 1
ATOM 733 C CA . THR A 1 96 ? -0.542 4.942 10.053 1.00 98.38 96 THR A CA 1
ATOM 734 C C . THR A 1 96 ? -1.655 5.775 10.696 1.00 98.38 96 THR A C 1
ATOM 736 O O . THR A 1 96 ? -1.829 5.759 11.921 1.00 98.38 96 THR A O 1
ATOM 739 N N . ALA A 1 97 ? -2.456 6.467 9.879 1.00 98.00 97 ALA A N 1
ATOM 740 C CA . ALA A 1 97 ? -3.611 7.222 10.352 1.00 98.00 97 ALA A CA 1
ATOM 741 C C . ALA A 1 97 ? -4.671 6.305 10.989 1.00 98.00 97 ALA A C 1
ATOM 743 O O . ALA A 1 97 ? -5.144 6.597 12.087 1.00 98.00 97 ALA A O 1
ATOM 744 N N . LEU A 1 98 ? -5.003 5.174 10.355 1.00 96.38 98 LEU A N 1
ATOM 745 C CA . LEU A 1 98 ? -5.960 4.193 10.886 1.00 96.38 98 LEU A CA 1
ATOM 746 C C . LEU A 1 98 ? -5.510 3.605 12.227 1.00 96.38 98 LEU A C 1
ATOM 748 O O . LEU A 1 98 ? -6.307 3.550 13.157 1.00 96.38 98 LEU A O 1
ATOM 752 N N . ILE A 1 99 ? -4.237 3.229 12.363 1.00 98.31 99 ILE A N 1
ATOM 753 C CA . ILE A 1 99 ? -3.665 2.725 13.621 1.00 98.31 99 ILE A CA 1
ATOM 754 C C . ILE A 1 99 ? -3.778 3.783 14.721 1.00 98.31 99 ILE A C 1
ATOM 756 O O . ILE A 1 99 ? -4.143 3.471 15.856 1.00 98.31 99 ILE A O 1
ATOM 760 N N . THR A 1 100 ? -3.480 5.041 14.391 1.00 98.25 100 THR A N 1
ATOM 761 C CA . THR A 1 100 ? -3.579 6.162 15.334 1.00 98.25 100 THR A CA 1
ATOM 762 C C . THR A 1 100 ? -5.024 6.369 15.789 1.00 98.25 100 THR A C 1
ATOM 764 O O . THR A 1 100 ? -5.279 6.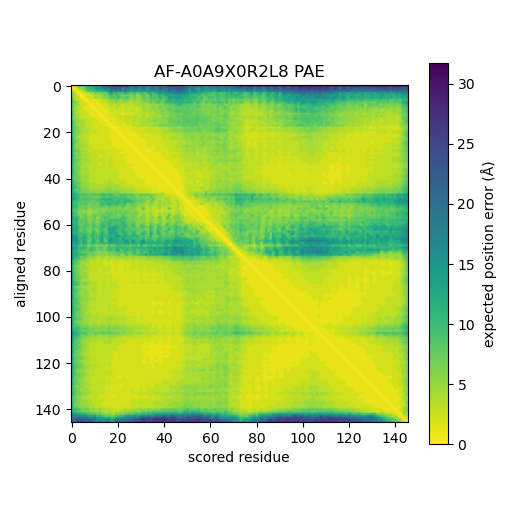478 16.988 1.00 98.25 100 THR A O 1
ATOM 767 N N . MET A 1 101 ? -5.979 6.354 14.854 1.00 96.50 101 MET A N 1
ATOM 768 C CA . MET A 1 101 ? -7.407 6.467 15.162 1.00 96.50 101 MET A CA 1
ATOM 769 C C . MET A 1 101 ? -7.911 5.284 15.995 1.00 96.50 101 MET A C 1
ATOM 771 O O . MET A 1 101 ? -8.609 5.502 16.981 1.00 96.50 101 MET A O 1
ATOM 775 N N . ALA A 1 102 ? -7.508 4.052 15.669 1.00 96.25 102 ALA A N 1
ATOM 776 C CA . ALA A 1 102 ? -7.878 2.856 16.424 1.00 96.25 102 ALA A CA 1
ATOM 777 C C . ALA A 1 102 ? -7.393 2.934 17.879 1.00 96.25 102 ALA A C 1
ATOM 779 O O . ALA A 1 102 ? -8.165 2.701 18.808 1.00 96.25 102 ALA A O 1
ATOM 780 N N . LYS A 1 103 ? -6.137 3.353 18.097 1.00 97.31 103 LYS A N 1
ATOM 781 C CA . LYS A 1 103 ? -5.586 3.581 19.444 1.00 97.31 103 LYS A CA 1
ATOM 782 C C . LYS A 1 103 ? -6.360 4.667 20.197 1.00 97.31 103 LYS A C 1
ATOM 784 O O . LYS A 1 103 ? -6.719 4.454 21.351 1.00 97.31 103 LYS A O 1
ATOM 789 N N . ALA A 1 104 ? -6.653 5.796 19.548 1.00 97.12 104 ALA A N 1
ATOM 790 C CA . ALA A 1 104 ? -7.399 6.900 20.157 1.00 97.12 104 ALA A CA 1
ATOM 791 C C . ALA A 1 104 ? -8.851 6.525 20.510 1.00 97.12 104 ALA A C 1
ATOM 793 O O . ALA A 1 104 ? -9.377 6.992 21.516 1.00 97.12 104 ALA A O 1
ATOM 794 N N . ALA A 1 105 ? -9.483 5.661 19.712 1.00 95.38 105 ALA A N 1
ATOM 795 C CA . ALA A 1 105 ? -10.839 5.163 19.936 1.00 95.38 105 ALA A CA 1
ATOM 796 C C . ALA A 1 105 ? -10.914 3.989 20.934 1.00 95.38 105 ALA A C 1
ATOM 798 O O . ALA A 1 105 ? -12.004 3.496 21.215 1.00 95.38 105 ALA A O 1
ATOM 799 N N . GLY A 1 106 ? -9.777 3.506 21.453 1.00 96.44 106 GLY A N 1
ATOM 800 C CA . GLY A 1 106 ? -9.722 2.320 22.315 1.00 96.44 106 GLY A CA 1
ATOM 801 C C . GLY A 1 106 ? -9.908 0.986 21.576 1.00 96.44 106 GLY A C 1
ATOM 802 O O . GLY A 1 106 ? -9.966 -0.061 22.216 1.00 96.44 106 GLY A O 1
ATOM 803 N N . ALA A 1 107 ? -9.944 0.993 20.241 1.00 95.88 107 ALA A N 1
ATOM 804 C CA . ALA A 1 107 ? -10.048 -0.186 19.380 1.00 95.88 107 ALA A CA 1
ATOM 805 C C . ALA A 1 107 ? -8.680 -0.875 19.192 1.00 95.88 107 ALA A C 1
ATOM 807 O O . ALA A 1 107 ? -8.202 -1.095 18.080 1.00 95.88 107 ALA A O 1
ATOM 808 N N . THR A 1 108 ? -8.004 -1.203 20.295 1.00 93.81 108 THR A N 1
ATOM 809 C CA . THR A 1 108 ? -6.639 -1.760 20.265 1.00 93.81 108 THR A CA 1
ATOM 810 C C . THR A 1 108 ? -6.554 -3.132 19.591 1.00 93.81 108 THR A C 1
ATOM 812 O O . THR A 1 108 ? -5.492 -3.479 19.076 1.00 93.81 108 THR A O 1
ATOM 815 N N . GLY A 1 109 ? -7.665 -3.877 19.527 1.00 95.62 109 GLY A N 1
ATOM 816 C CA . GLY A 1 109 ? -7.763 -5.151 18.808 1.00 95.62 109 GLY A CA 1
ATOM 817 C C . GLY A 1 109 ? -7.520 -5.042 17.297 1.00 95.62 109 GLY A C 1
ATOM 818 O O . GLY A 1 109 ? -7.055 -6.001 16.687 1.00 95.62 109 GLY A O 1
ATOM 819 N N . ASP A 1 110 ? -7.742 -3.868 16.700 1.00 96.69 110 ASP A N 1
ATOM 820 C CA . ASP A 1 110 ? -7.577 -3.662 15.254 1.00 96.69 110 ASP A CA 1
ATOM 821 C C . ASP A 1 110 ? -6.120 -3.408 14.859 1.00 96.69 110 ASP A C 1
ATOM 823 O O . ASP A 1 110 ? -5.727 -3.605 13.707 1.00 96.69 110 ASP A O 1
ATOM 827 N N . VAL A 1 111 ? -5.306 -2.949 15.816 1.00 97.88 111 VAL A N 1
ATOM 828 C CA . VAL A 1 111 ? -3.948 -2.447 15.571 1.00 97.88 111 VAL A CA 1
ATOM 829 C C . VAL A 1 111 ? -3.086 -3.505 14.895 1.00 97.88 111 VAL A C 1
ATOM 831 O O . VAL A 1 111 ? -2.419 -3.198 13.913 1.00 97.88 111 VAL A O 1
ATOM 834 N N . GLN A 1 112 ? -3.148 -4.757 15.352 1.00 98.06 112 GLN A N 1
ATOM 835 C CA . GLN A 1 112 ? -2.349 -5.844 14.782 1.00 98.06 112 GLN A CA 1
ATOM 836 C C . GLN A 1 112 ? -2.666 -6.077 13.297 1.00 98.06 112 GLN A C 1
ATOM 838 O O . GLN A 1 112 ? -1.755 -6.256 12.486 1.00 98.06 112 GLN A O 1
ATOM 843 N N . ALA A 1 113 ? -3.951 -6.058 12.937 1.00 97.94 113 ALA A N 1
ATOM 844 C CA . ALA A 1 113 ? -4.413 -6.262 11.569 1.00 97.94 113 ALA A CA 1
ATOM 845 C C . ALA A 1 113 ? -3.983 -5.098 10.657 1.00 97.94 113 ALA A C 1
ATOM 847 O O . ALA A 1 113 ? -3.512 -5.316 9.538 1.00 97.94 113 ALA A O 1
ATOM 848 N N . LEU A 1 114 ? -4.092 -3.862 11.147 1.00 98.25 114 LEU A N 1
ATOM 849 C CA . LEU A 1 114 ? -3.673 -2.668 10.412 1.00 98.25 114 LEU A CA 1
ATOM 850 C C . LEU A 1 114 ? -2.147 -2.600 10.241 1.00 98.25 114 LEU A C 1
ATOM 852 O O . LEU A 1 114 ? -1.665 -2.302 9.151 1.00 98.25 114 LEU A O 1
ATOM 856 N N . GLU A 1 115 ? -1.378 -2.931 11.281 1.00 98.50 115 GLU A N 1
ATOM 857 C CA . GLU A 1 115 ? 0.087 -3.002 11.216 1.00 98.50 115 GLU A CA 1
ATOM 858 C C . GLU A 1 115 ? 0.566 -4.098 10.262 1.00 98.50 115 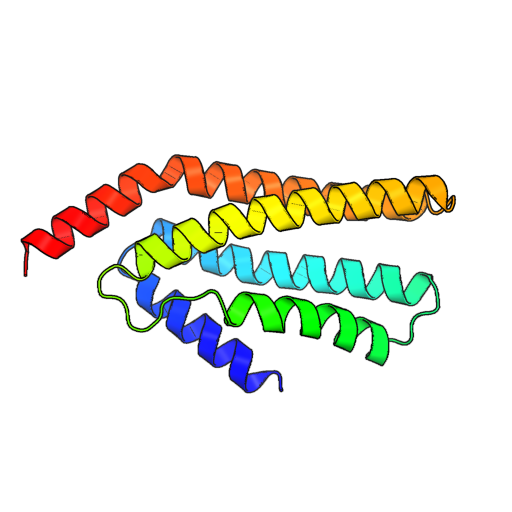GLU A C 1
ATOM 860 O O . GLU A 1 115 ? 1.582 -3.925 9.591 1.00 98.50 115 GLU A O 1
ATOM 865 N N . GLN A 1 116 ? -0.160 -5.217 10.173 1.00 98.38 116 GLN A N 1
ATOM 866 C CA . GLN A 1 116 ? 0.132 -6.248 9.186 1.00 98.38 116 GLN A CA 1
ATOM 867 C C . GLN A 1 116 ? 0.004 -5.703 7.760 1.00 98.38 116 GLN A C 1
ATOM 869 O O . GLN A 1 116 ? 0.935 -5.877 6.977 1.00 98.38 116 GLN A O 1
ATOM 874 N N . SER A 1 117 ? -1.094 -5.012 7.432 1.00 97.56 117 SER A N 1
ATOM 875 C CA . SER A 1 117 ? -1.241 -4.409 6.101 1.00 97.56 117 SER A CA 1
ATOM 876 C C . SER A 1 117 ? -0.160 -3.365 5.842 1.00 97.56 117 SER A C 1
ATOM 878 O O . SER A 1 117 ? 0.423 -3.330 4.769 1.00 97.56 117 SER A O 1
ATOM 880 N N . MET A 1 118 ? 0.153 -2.535 6.838 1.00 98.19 118 MET A N 1
ATOM 881 C CA . MET A 1 118 ? 1.183 -1.509 6.698 1.00 98.19 118 MET A CA 1
ATOM 882 C C . MET A 1 118 ? 2.554 -2.105 6.355 1.00 98.19 118 MET A C 1
ATOM 884 O O . MET A 1 118 ? 3.221 -1.599 5.458 1.00 98.19 118 MET A O 1
ATOM 888 N N . ARG A 1 119 ? 2.967 -3.183 7.039 1.00 98.31 119 ARG A N 1
ATOM 889 C CA . ARG A 1 119 ? 4.239 -3.869 6.755 1.00 98.31 119 ARG A CA 1
ATOM 890 C C . ARG A 1 119 ? 4.264 -4.460 5.355 1.00 98.31 119 ARG A C 1
ATOM 892 O O . ARG A 1 119 ? 5.236 -4.251 4.642 1.00 98.31 119 ARG A O 1
ATOM 899 N N . GLU A 1 120 ? 3.179 -5.124 4.960 1.00 97.19 120 GLU A N 1
ATOM 900 C CA . GLU A 1 120 ? 3.008 -5.618 3.597 1.00 97.19 120 GLU A CA 1
ATOM 901 C C . GLU A 1 120 ? 3.265 -4.462 2.602 1.00 97.19 120 GLU A C 1
ATOM 903 O O . GLU A 1 120 ? 4.119 -4.581 1.724 1.00 97.19 120 GLU A O 1
ATOM 908 N N . GLU A 1 121 ? 2.609 -3.306 2.761 1.00 95.81 121 GLU A N 1
ATOM 909 C CA . GLU A 1 121 ? 2.793 -2.147 1.871 1.00 95.81 121 GLU A CA 1
ATOM 910 C C . GLU A 1 121 ? 4.222 -1.593 1.837 1.00 95.81 121 GLU A C 1
ATOM 912 O O . GLU A 1 121 ? 4.720 -1.264 0.757 1.00 95.81 121 GLU A O 1
ATOM 917 N N . MET A 1 122 ? 4.905 -1.552 2.982 1.00 97.44 122 MET A N 1
ATOM 918 C CA . MET A 1 122 ? 6.313 -1.156 3.064 1.00 97.44 122 MET A CA 1
ATOM 919 C C . MET A 1 122 ? 7.223 -2.110 2.280 1.00 97.44 122 MET A C 1
ATOM 921 O O . MET A 1 122 ? 8.030 -1.645 1.480 1.00 97.44 122 MET A O 1
ATOM 925 N N . GLU A 1 123 ? 7.049 -3.425 2.441 1.00 96.75 123 GLU A N 1
ATOM 926 C CA . GLU A 1 123 ? 7.834 -4.448 1.730 1.00 96.75 123 GLU A CA 1
ATOM 927 C C . GLU A 1 123 ? 7.669 -4.346 0.207 1.00 96.75 123 GLU A C 1
ATOM 929 O O . GLU A 1 123 ? 8.596 -4.608 -0.559 1.00 96.75 123 GLU A O 1
ATOM 934 N N . MET A 1 124 ? 6.481 -3.963 -0.266 1.00 94.38 124 MET A N 1
ATOM 935 C CA . MET A 1 124 ? 6.256 -3.768 -1.698 1.00 94.38 124 MET A CA 1
ATOM 936 C C . MET A 1 124 ? 6.862 -2.467 -2.211 1.00 94.38 124 MET A C 1
ATOM 938 O O . MET A 1 124 ? 7.425 -2.471 -3.304 1.00 94.38 124 MET A O 1
ATOM 942 N N . ALA A 1 125 ? 6.775 -1.377 -1.444 1.00 94.00 125 ALA A N 1
ATOM 943 C CA . ALA A 1 125 ? 7.445 -0.128 -1.794 1.00 94.00 125 ALA A CA 1
ATOM 944 C C . ALA A 1 125 ? 8.963 -0.329 -1.905 1.00 94.00 125 ALA A C 1
ATOM 946 O O . ALA A 1 125 ? 9.573 0.099 -2.883 1.00 94.00 125 ALA A O 1
ATOM 947 N N . GLU A 1 126 ? 9.553 -1.017 -0.925 1.00 96.88 126 GLU A N 1
ATOM 948 C CA . GLU A 1 126 ? 10.977 -1.350 -0.896 1.00 96.88 126 GLU A CA 1
ATOM 949 C C . GLU A 1 126 ? 11.366 -2.194 -2.110 1.00 96.88 126 GLU A C 1
ATOM 951 O O . GLU A 1 126 ? 12.249 -1.800 -2.870 1.00 96.88 126 GLU A O 1
ATOM 956 N N . TRP A 1 127 ? 10.624 -3.275 -2.371 1.00 96.31 127 TRP A N 1
ATOM 957 C CA . TRP A 1 127 ? 10.857 -4.120 -3.539 1.00 96.31 127 TRP A CA 1
ATOM 958 C C . TRP A 1 127 ? 10.786 -3.320 -4.849 1.00 96.31 127 TRP A C 1
ATOM 960 O O . TRP A 1 127 ? 11.662 -3.441 -5.704 1.00 96.31 127 TRP A O 1
ATOM 970 N N . GLN A 1 128 ? 9.766 -2.473 -5.021 1.00 94.81 128 GLN A N 1
ATOM 971 C CA . GLN A 1 128 ? 9.604 -1.669 -6.236 1.00 94.81 128 GLN A CA 1
ATOM 972 C C . GLN A 1 128 ? 10.765 -0.693 -6.437 1.00 94.81 128 GLN A C 1
ATOM 974 O O . GLN A 1 128 ? 11.212 -0.520 -7.569 1.00 94.81 128 GLN A O 1
ATOM 979 N N . LEU A 1 129 ? 11.241 -0.054 -5.366 1.00 96.38 129 LEU A N 1
ATOM 980 C CA . LEU A 1 129 ? 12.369 0.874 -5.415 1.00 96.38 129 LEU A CA 1
ATOM 981 C C . LEU A 1 129 ? 13.683 0.155 -5.732 1.00 96.38 129 LEU A C 1
ATOM 983 O O . LEU A 1 129 ? 14.445 0.640 -6.565 1.00 96.38 129 LEU A O 1
ATOM 987 N N . GLU A 1 130 ? 13.920 -1.005 -5.120 1.00 97.38 130 GLU A N 1
ATOM 988 C CA . GLU A 1 130 ? 15.105 -1.834 -5.363 1.00 97.38 130 GLU A CA 1
ATOM 989 C C . GLU A 1 130 ? 15.183 -2.310 -6.823 1.00 97.38 130 GLU A C 1
ATOM 991 O O . GLU A 1 130 ? 16.251 -2.281 -7.432 1.00 97.38 130 GLU A O 1
ATOM 996 N N . HIS A 1 131 ? 14.045 -2.685 -7.418 1.00 95.62 131 HIS A N 1
ATOM 997 C CA . HIS A 1 131 ? 13.994 -3.255 -8.770 1.00 95.62 131 HIS A CA 1
ATOM 998 C C . HIS A 1 131 ? 13.795 -2.200 -9.871 1.00 95.62 131 HIS A C 1
ATOM 1000 O O . HIS A 1 131 ? 13.946 -2.500 -11.059 1.00 95.62 131 HIS A O 1
ATOM 1006 N N . LEU A 1 132 ? 13.475 -0.952 -9.506 1.00 95.50 132 LEU A N 1
ATOM 1007 C CA . LEU A 1 132 ? 13.238 0.138 -10.455 1.00 95.50 132 LEU A CA 1
ATOM 1008 C C . LEU A 1 132 ? 14.403 0.344 -11.446 1.00 95.50 132 LEU A C 1
ATOM 1010 O O . LEU A 1 132 ? 14.109 0.438 -12.640 1.00 95.50 132 LEU A O 1
ATOM 1014 N N . PRO A 1 133 ? 15.690 0.374 -11.035 1.00 96.12 133 PRO A N 1
ATOM 1015 C CA . PRO A 1 133 ? 16.799 0.554 -11.973 1.00 96.12 133 PRO A CA 1
ATOM 1016 C C . PRO A 1 133 ? 16.833 -0.514 -13.073 1.00 96.12 133 PRO A C 1
ATOM 1018 O O . PRO A 1 133 ? 16.830 -0.169 -14.253 1.00 96.12 133 PRO A O 1
ATOM 1021 N N . GLY A 1 134 ? 16.745 -1.800 -12.713 1.00 95.00 134 GLY A N 1
ATOM 1022 C CA . GLY A 1 134 ? 16.771 -2.900 -13.687 1.00 95.00 134 GLY A CA 1
ATOM 1023 C C . GLY A 1 134 ? 15.567 -2.894 -14.637 1.00 95.00 134 GLY A C 1
ATOM 1024 O O . GLY A 1 134 ? 15.684 -3.212 -15.826 1.00 95.00 134 GLY A O 1
ATOM 1025 N N . ILE A 1 135 ? 14.399 -2.462 -14.151 1.00 94.19 135 ILE A N 1
ATOM 1026 C CA . ILE A 1 135 ? 13.202 -2.280 -14.985 1.00 94.19 135 ILE A CA 1
ATOM 1027 C C . ILE A 1 135 ? 13.408 -1.133 -15.988 1.00 94.19 135 ILE A C 1
ATOM 1029 O O . ILE A 1 135 ? 13.033 -1.269 -17.157 1.00 94.19 135 ILE A O 1
ATOM 1033 N N . VAL A 1 136 ? 14.027 -0.025 -15.569 1.00 94.31 136 VAL A N 1
ATOM 1034 C CA . VAL A 1 136 ? 14.360 1.104 -16.453 1.00 94.31 136 VAL A CA 1
ATOM 1035 C C . VAL A 1 136 ? 15.398 0.698 -17.501 1.00 94.31 136 VAL A C 1
ATOM 1037 O O . VAL A 1 136 ? 15.189 0.964 -18.681 1.00 94.31 136 VAL A O 1
ATOM 1040 N N . GLU A 1 137 ? 16.463 -0.005 -17.120 1.00 93.88 137 GLU A N 1
ATOM 1041 C CA . GLU A 1 137 ? 17.475 -0.524 -18.054 1.00 93.88 137 GLU A CA 1
ATOM 1042 C C . GLU A 1 137 ? 16.857 -1.451 -19.111 1.00 93.88 137 GLU A C 1
ATOM 1044 O O . GLU A 1 137 ? 17.116 -1.318 -20.313 1.00 93.88 137 GLU A O 1
ATOM 1049 N N . THR A 1 138 ? 15.957 -2.341 -18.680 1.00 91.75 138 THR A N 1
ATOM 1050 C CA . THR A 1 138 ? 15.192 -3.214 -19.580 1.00 91.75 138 THR A CA 1
ATOM 1051 C C . THR A 1 138 ? 14.306 -2.398 -20.525 1.00 91.75 138 THR A C 1
ATOM 1053 O O . THR A 1 138 ? 14.224 -2.693 -21.718 1.00 91.75 138 THR A O 1
ATOM 1056 N N . PHE A 1 139 ? 13.640 -1.353 -20.024 1.00 91.94 139 PHE A N 1
ATOM 1057 C CA . PHE A 1 139 ? 12.830 -0.452 -20.847 1.00 91.94 139 PHE A CA 1
ATOM 1058 C C . PHE A 1 139 ? 13.664 0.288 -21.902 1.00 91.94 139 PHE A C 1
ATOM 1060 O O . PHE A 1 139 ? 13.248 0.347 -23.062 1.00 91.94 139 PHE A O 1
ATOM 1067 N N . LEU A 1 140 ? 14.836 0.810 -21.531 1.00 92.25 140 LEU A N 1
ATOM 1068 C CA . LEU A 1 140 ? 15.738 1.513 -22.446 1.00 92.25 140 LEU A CA 1
ATOM 1069 C C . LEU A 1 140 ? 16.242 0.581 -23.550 1.00 92.25 140 LEU A C 1
ATOM 1071 O O . LEU A 1 140 ? 16.045 0.876 -24.726 1.00 92.25 140 LEU A O 1
ATOM 1075 N N . SER A 1 141 ? 16.748 -0.598 -23.183 1.00 90.81 141 SER A N 1
ATOM 1076 C CA . SER A 1 141 ? 17.254 -1.599 -24.137 1.00 90.81 141 SER A CA 1
ATOM 1077 C C . SER A 1 141 ? 16.195 -1.993 -25.179 1.00 90.81 141 SER A C 1
ATOM 1079 O O . SER A 1 141 ? 16.465 -2.141 -26.371 1.00 90.81 141 SER A O 1
ATOM 1081 N N . ARG A 1 142 ? 14.935 -2.115 -24.745 1.00 86.75 142 ARG A N 1
ATOM 1082 C CA . ARG A 1 142 ? 13.793 -2.420 -25.622 1.00 86.75 142 ARG A CA 1
ATOM 1083 C C . ARG A 1 142 ? 13.353 -1.241 -26.491 1.00 86.75 142 ARG A C 1
ATOM 1085 O O . ARG A 1 142 ? 12.709 -1.462 -27.514 1.00 86.75 142 ARG A O 1
ATOM 1092 N N . SER A 1 143 ? 13.653 -0.015 -26.075 1.00 80.00 143 SER A N 1
ATOM 1093 C CA . SER A 1 143 ? 13.339 1.208 -26.821 1.00 80.00 143 SER A CA 1
ATOM 1094 C C . SER A 1 143 ? 14.385 1.504 -27.896 1.00 80.00 143 SER A C 1
ATOM 1096 O O . SER A 1 143 ? 14.031 2.060 -28.928 1.00 80.00 143 SER A O 1
ATOM 1098 N N . GLU A 1 144 ? 15.636 1.085 -27.688 1.00 71.06 144 GLU A N 1
ATOM 1099 C CA . GLU A 1 144 ? 16.727 1.180 -28.672 1.00 71.06 144 GLU A CA 1
ATOM 1100 C C . GLU A 1 144 ? 16.629 0.133 -29.793 1.00 71.06 144 GLU A C 1
ATOM 1102 O O . GLU A 1 144 ? 17.152 0.340 -30.882 1.00 71.06 144 GLU A O 1
ATOM 1107 N N . THR A 1 145 ? 15.937 -0.985 -29.552 1.00 59.16 145 THR A N 1
ATOM 1108 C CA . THR A 1 145 ? 15.751 -2.067 -30.542 1.00 59.16 145 THR A CA 1
ATOM 1109 C C . THR A 1 145 ? 14.530 -1.828 -31.461 1.00 59.16 145 THR A C 1
ATOM 1111 O O . THR A 1 145 ? 14.051 -2.758 -32.110 1.00 59.16 145 THR A O 1
ATOM 1114 N N . LYS A 1 146 ? 13.978 -0.606 -31.485 1.00 49.41 146 LYS A N 1
ATOM 1115 C CA . LYS A 1 146 ? 12.829 -0.209 -32.319 1.00 49.41 146 LYS A CA 1
ATOM 1116 C C . LYS A 1 146 ? 13.232 0.626 -33.524 1.00 49.41 146 LYS A C 1
ATOM 1118 O O . LYS A 1 146 ? 14.140 1.469 -33.382 1.00 49.41 146 LYS A O 1
#

Organism: NCBI:txid2013562